Protein AF-A0A7J6BSQ2-F1 (afdb_monomer_lite)

Secondary structure (DSSP, 8-state):
-----------SS------------EEPPPP-TTEEESS--S-EETTPBPPEEEPTTEEEPSS--BEETTEESS---EEEPEEE----SSSEEEEESTT--EEETT---EEEEPP---

pLDDT: mean 84.16, std 17.64, range [33.31, 98.0]

Organism: NCBI:txid369639

Radius of gyration: 27.65 Å; chains: 1; bounding box: 69×27×82 Å

InterPro domains:
  IPR000436 Sushi/SCR/CCP domain [PF00084] (27-78)
  IPR000436 Sushi/SCR/CCP domain [SM00032] (27-78)
  IPR035976 Sushi/SCR/CCP superfamily [SSF57535] (25-83)
  IPR051503 Complement System Regulators and Virion Entry Mediators [PTHR45785] (10-115)

Foldseek 3Di:
DDDDPPPPDDDPDDDPPPPPPPPFQWAAADDEVQKHFDPGDRIDGFQGWTHIDGHPQWDWDPDTWGRDNVYTPDDTYTHGDKDFQPDQPPQWDDKPPPPDGIDTPPDDMDTDGDDDDD

Sequence (118 aa):
MRVPVQIISFSFFLFSVTFVQSQDITCTAPVISNGYVVEPLPEYQKDAILKYRCNERFKPREGIPRCAKFGWTLNPECDEVTCELKSTTFGVKNIKPEGKSIFRAGESVEITCSEKTG

Structure (mmCIF, N/CA/C/O backbone):
data_AF-A0A7J6BSQ2-F1
#
_entry.id   AF-A0A7J6BSQ2-F1
#
loop_
_atom_site.group_PDB
_atom_site.id
_atom_site.type_symbol
_atom_site.label_atom_id
_atom_site.label_alt_id
_atom_site.label_comp_id
_atom_site.label_asym_id
_atom_site.label_entity_id
_atom_site.label_seq_id
_atom_site.pdbx_PDB_ins_code
_atom_site.Cartn_x
_atom_site.Cartn_y
_atom_site.Cartn_z
_atom_site.occupancy
_atom_site.B_iso_or_equiv
_atom_site.auth_seq_id
_atom_site.auth_comp_id
_atom_site.auth_asym_id
_atom_site.auth_atom_id
_atom_site.pdbx_PDB_model_num
ATOM 1 N N . MET A 1 1 ? 10.469 -1.981 -31.681 1.00 33.31 1 MET A N 1
ATOM 2 C CA . MET A 1 1 ? 11.020 -2.086 -33.050 1.00 33.31 1 MET A CA 1
ATOM 3 C C . MET A 1 1 ? 10.548 -0.886 -33.856 1.00 33.31 1 MET A C 1
ATOM 5 O O . MET A 1 1 ? 9.413 -0.874 -34.314 1.00 33.31 1 MET A O 1
ATOM 9 N N . ARG A 1 2 ? 11.365 0.165 -33.951 1.00 39.22 2 ARG A N 1
ATOM 10 C CA . ARG A 1 2 ? 11.128 1.286 -34.868 1.00 39.22 2 ARG A CA 1
ATOM 11 C C . ARG A 1 2 ? 12.290 1.307 -35.849 1.00 39.22 2 ARG A C 1
ATOM 13 O O . ARG A 1 2 ? 13.443 1.340 -35.439 1.00 39.22 2 ARG A O 1
ATOM 20 N N . VAL A 1 3 ? 11.952 1.172 -37.124 1.00 35.34 3 VAL A N 1
ATOM 21 C CA . VAL A 1 3 ? 12.882 1.152 -38.255 1.00 35.34 3 VAL A CA 1
ATOM 22 C C . VAL A 1 3 ? 13.430 2.573 -38.438 1.00 35.34 3 VAL A C 1
ATOM 24 O O . VAL A 1 3 ? 12.635 3.514 -38.356 1.00 35.34 3 VAL A O 1
ATOM 27 N N . PRO A 1 4 ? 14.737 2.784 -38.669 1.00 43.12 4 PRO A N 1
ATOM 28 C CA . PRO A 1 4 ? 15.226 4.114 -38.995 1.00 43.12 4 PRO A CA 1
ATOM 29 C C . PRO A 1 4 ? 14.688 4.497 -40.377 1.00 43.12 4 PRO A C 1
ATOM 31 O O . PRO A 1 4 ? 14.904 3.785 -41.357 1.00 43.12 4 PRO A O 1
ATOM 34 N N . VAL A 1 5 ? 13.976 5.621 -40.461 1.00 44.75 5 VAL A N 1
ATOM 35 C CA . VAL A 1 5 ? 13.638 6.251 -41.741 1.00 44.75 5 VAL A CA 1
ATOM 36 C C . VAL A 1 5 ? 14.943 6.806 -42.308 1.00 44.75 5 VAL A C 1
ATOM 38 O O . VAL A 1 5 ? 15.372 7.902 -41.956 1.00 44.75 5 VAL A O 1
ATOM 41 N N . GLN A 1 6 ? 15.625 6.016 -43.136 1.00 42.03 6 GLN A N 1
ATOM 42 C CA . GLN A 1 6 ? 16.758 6.499 -43.917 1.00 42.03 6 GLN A CA 1
ATOM 43 C C . GLN A 1 6 ? 16.220 7.393 -45.038 1.00 42.03 6 GLN A C 1
ATOM 45 O O . GLN A 1 6 ? 15.726 6.907 -46.052 1.00 42.03 6 GLN A O 1
ATOM 50 N N . ILE A 1 7 ? 16.311 8.712 -44.863 1.00 48.59 7 ILE A N 1
ATOM 51 C CA . ILE A 1 7 ? 16.165 9.657 -45.974 1.00 48.59 7 ILE A CA 1
ATOM 52 C C . ILE A 1 7 ? 17.480 9.613 -46.755 1.00 48.59 7 ILE A C 1
ATOM 54 O O . ILE A 1 7 ? 18.430 10.333 -46.457 1.00 48.59 7 ILE A O 1
ATOM 58 N N . ILE A 1 8 ? 17.557 8.706 -47.727 1.00 49.59 8 ILE A N 1
ATOM 59 C CA . ILE A 1 8 ? 18.672 8.620 -48.673 1.00 49.59 8 ILE A CA 1
ATOM 60 C C . ILE A 1 8 ? 18.477 9.727 -49.719 1.00 49.59 8 ILE A C 1
ATOM 62 O O . ILE A 1 8 ? 17.859 9.514 -50.758 1.00 49.59 8 ILE A O 1
ATOM 66 N N . SER A 1 9 ? 18.952 10.941 -49.433 1.00 49.94 9 SER A N 1
ATOM 67 C CA . SER A 1 9 ? 19.050 11.993 -50.450 1.00 49.94 9 SER A CA 1
ATOM 68 C C . SER A 1 9 ? 20.413 11.891 -51.130 1.00 49.94 9 SER A C 1
ATOM 70 O O . SER A 1 9 ? 21.436 12.271 -50.565 1.00 49.94 9 SER A O 1
ATOM 72 N N . PHE A 1 10 ? 20.424 11.344 -52.344 1.00 52.84 10 PHE A N 1
ATOM 73 C CA . PHE A 1 10 ? 21.585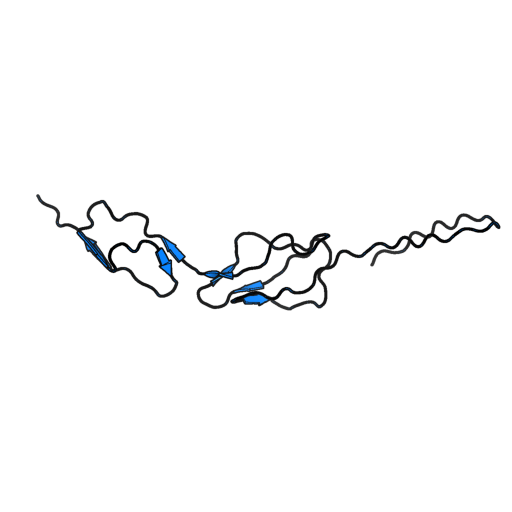 11.283 -53.232 1.00 52.84 10 PHE A CA 1
ATOM 74 C C . PHE A 1 10 ? 22.153 12.690 -53.487 1.00 52.84 10 PHE A C 1
ATOM 76 O O . PHE A 1 10 ? 21.542 13.474 -54.208 1.00 52.84 10 PHE A O 1
ATOM 83 N N . SER A 1 11 ? 23.326 13.013 -52.933 1.00 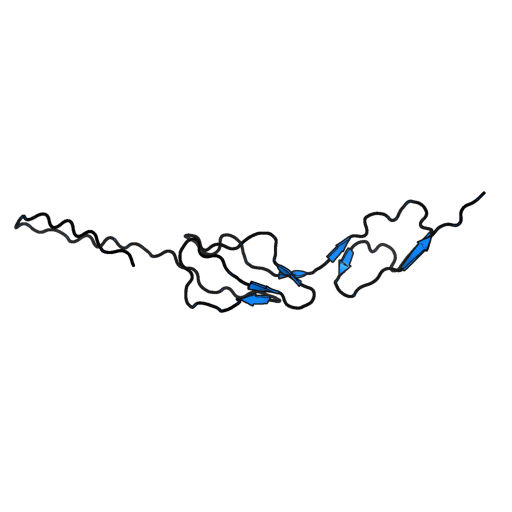48.88 11 SER A N 1
ATOM 84 C CA . SER A 1 11 ? 24.242 14.055 -53.433 1.00 48.88 11 SER A CA 1
ATOM 85 C C . SER A 1 11 ? 25.640 13.870 -52.826 1.00 48.88 11 SER A C 1
ATOM 87 O O . SER A 1 11 ? 25.806 13.634 -51.637 1.00 48.88 11 SER A O 1
ATOM 89 N N . PHE A 1 12 ? 26.674 13.934 -53.653 1.00 56.91 12 PHE A N 1
ATOM 90 C CA . PHE A 1 12 ? 28.068 13.682 -53.281 1.00 56.91 12 PHE A CA 1
ATOM 91 C C . PHE A 1 12 ? 28.691 14.887 -52.539 1.00 56.91 12 PHE A C 1
ATOM 93 O O . PHE A 1 12 ? 29.621 15.490 -53.045 1.00 56.91 12 PHE A O 1
ATOM 100 N N . PHE A 1 13 ? 28.196 15.290 -51.362 1.00 53.25 13 PHE A N 1
ATOM 101 C CA . PHE A 1 13 ? 28.849 16.320 -50.530 1.00 53.25 13 PHE A CA 1
ATOM 102 C C . PHE A 1 13 ? 28.551 16.094 -49.037 1.00 53.25 13 PHE A C 1
ATOM 104 O O . PHE A 1 13 ? 27.394 16.104 -48.643 1.00 53.25 13 PHE A O 1
ATOM 111 N N . LEU A 1 14 ? 29.606 15.862 -48.238 1.00 57.78 14 LEU A N 1
ATOM 112 C CA . LEU A 1 14 ? 29.687 15.827 -46.759 1.00 57.78 14 LEU A CA 1
ATOM 113 C C . LEU A 1 14 ? 28.347 15.885 -45.991 1.00 57.78 14 LEU A C 1
ATOM 115 O O . LEU A 1 14 ? 28.040 16.875 -45.328 1.00 57.78 14 LEU A O 1
ATOM 119 N N . PHE A 1 15 ? 27.556 14.813 -46.023 1.00 52.16 15 PHE A N 1
ATOM 120 C CA . PHE A 1 15 ? 26.385 14.719 -45.159 1.00 52.16 15 PHE A CA 1
ATOM 121 C C . PHE A 1 15 ? 26.835 14.286 -43.767 1.00 52.16 15 PHE A C 1
ATOM 123 O O . PHE A 1 15 ? 27.087 13.108 -43.519 1.00 52.16 15 PHE A O 1
ATOM 130 N N . SER A 1 16 ? 26.946 15.249 -42.851 1.00 59.91 16 SER A N 1
ATOM 131 C CA . SER A 1 16 ? 27.008 14.972 -41.418 1.00 59.91 16 SER A CA 1
ATOM 132 C C . SER A 1 16 ? 25.806 14.105 -41.050 1.00 59.91 16 SER A C 1
ATOM 134 O O . SER A 1 16 ? 24.677 14.594 -40.985 1.00 59.91 16 SER A O 1
ATOM 136 N N . VAL A 1 17 ? 26.037 12.806 -40.842 1.00 61.16 17 VAL A N 1
ATOM 137 C CA . VAL A 1 17 ? 25.021 11.886 -40.328 1.00 61.16 17 VAL A CA 1
ATOM 138 C C . VAL A 1 17 ? 24.758 12.305 -38.888 1.00 61.16 17 VAL A C 1
ATOM 140 O O . VAL A 1 17 ? 25.463 11.910 -37.962 1.00 61.16 17 VAL A O 1
ATOM 143 N N . THR A 1 18 ? 23.776 13.180 -38.695 1.00 59.16 18 THR A N 1
ATOM 144 C CA . THR A 1 18 ? 23.284 13.516 -37.365 1.00 59.16 18 THR A CA 1
ATOM 145 C C . THR A 1 18 ? 22.537 12.291 -36.852 1.00 59.16 18 THR A C 1
ATOM 147 O O . THR A 1 18 ? 21.446 11.954 -37.307 1.00 59.16 18 THR A O 1
ATOM 150 N N . PHE A 1 19 ? 23.175 11.546 -35.951 1.00 57.94 19 PHE A N 1
ATOM 151 C CA . PHE A 1 19 ? 22.536 10.421 -35.286 1.00 57.94 19 PHE A CA 1
ATOM 152 C C . PHE A 1 19 ? 21.424 10.991 -34.401 1.00 57.94 19 PHE A C 1
ATOM 154 O O 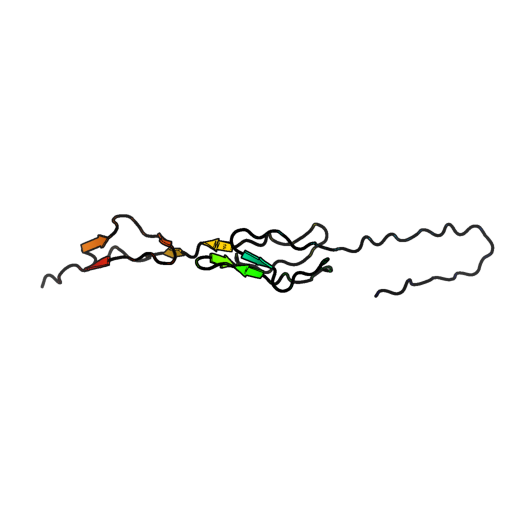. PHE A 1 19 ? 21.698 11.630 -33.385 1.00 57.94 19 PHE A O 1
ATOM 161 N N . VAL A 1 20 ? 20.163 10.816 -34.807 1.00 56.16 20 VAL A N 1
ATOM 162 C CA . VAL A 1 20 ? 19.011 11.125 -33.953 1.00 56.16 20 VAL A CA 1
ATOM 163 C C . VAL A 1 20 ? 19.072 10.161 -32.770 1.00 56.16 20 VAL A C 1
ATOM 165 O O . VAL A 1 20 ? 18.623 9.021 -32.856 1.00 56.16 20 VAL A O 1
ATOM 168 N N . GLN A 1 21 ? 19.675 10.601 -31.666 1.00 56.16 21 GLN A N 1
ATOM 169 C CA . GLN A 1 21 ? 19.700 9.857 -30.413 1.00 56.16 21 GLN A CA 1
ATOM 170 C C . GLN A 1 21 ? 18.305 9.976 -29.779 1.00 56.16 21 GLN A C 1
ATOM 172 O O . GLN A 1 21 ? 18.030 10.857 -28.968 1.00 56.16 21 GLN A O 1
ATOM 177 N N . SER A 1 22 ? 17.374 9.124 -30.212 1.00 65.50 22 SER A N 1
ATOM 178 C CA . SER A 1 22 ? 16.131 8.913 -29.472 1.00 65.50 22 SER A CA 1
ATOM 179 C C . SER A 1 22 ? 16.512 8.227 -28.168 1.00 65.50 22 SER A C 1
ATOM 181 O O . SER A 1 22 ? 16.850 7.047 -28.173 1.00 65.50 22 SER A O 1
ATOM 183 N N . GLN A 1 23 ? 16.507 8.965 -27.060 1.00 67.81 23 GLN A N 1
ATOM 184 C CA . GLN A 1 23 ? 16.581 8.340 -25.749 1.00 67.81 23 GLN A CA 1
ATOM 185 C C . GLN A 1 23 ? 15.283 7.557 -25.555 1.00 67.81 23 GLN A C 1
ATOM 187 O O . GLN A 1 23 ? 14.211 8.151 -25.398 1.00 67.81 23 GLN A O 1
ATOM 192 N N . ASP A 1 24 ? 15.372 6.232 -25.639 1.00 80.88 24 ASP A N 1
ATOM 193 C CA . ASP A 1 24 ? 14.235 5.373 -25.346 1.00 80.88 24 ASP A CA 1
ATOM 194 C C . ASP A 1 24 ? 13.808 5.626 -23.897 1.00 80.88 24 ASP A C 1
ATOM 196 O O . ASP A 1 24 ? 14.613 5.606 -22.966 1.00 80.88 24 ASP A O 1
ATOM 200 N N . ILE A 1 25 ? 12.530 5.964 -23.722 1.00 85.81 25 ILE A N 1
ATOM 201 C CA . ILE A 1 25 ? 11.956 6.196 -22.400 1.00 85.81 25 I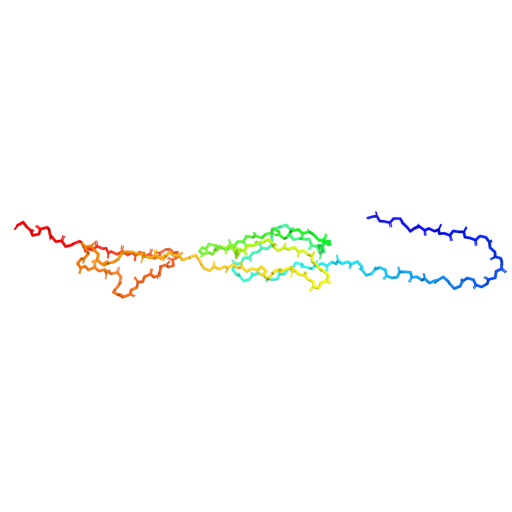LE A CA 1
ATOM 202 C C . ILE A 1 25 ? 11.692 4.825 -21.795 1.00 85.81 25 ILE A C 1
ATOM 204 O O . ILE A 1 25 ? 10.740 4.143 -22.192 1.00 85.81 25 ILE A O 1
ATOM 208 N N . THR A 1 26 ? 12.538 4.449 -20.843 1.00 93.88 26 THR A N 1
ATOM 209 C CA . THR A 1 26 ? 12.404 3.213 -20.080 1.00 93.88 26 THR A CA 1
ATOM 210 C C . THR A 1 26 ? 12.395 3.490 -18.583 1.00 93.88 26 THR A C 1
ATOM 212 O O . THR A 1 26 ? 12.963 4.466 -18.092 1.00 93.88 26 THR A O 1
ATOM 215 N N . CYS A 1 27 ? 11.709 2.620 -17.852 1.00 95.44 27 CYS A N 1
ATOM 216 C CA . CYS A 1 27 ? 11.704 2.586 -16.397 1.00 95.44 27 CYS A CA 1
ATOM 217 C C . CYS A 1 27 ? 12.238 1.235 -15.931 1.00 95.44 27 CYS A C 1
ATOM 219 O O . CYS A 1 27 ? 12.109 0.236 -16.636 1.00 95.44 27 CYS A O 1
ATOM 221 N N . THR A 1 28 ? 12.793 1.186 -14.728 1.00 95.44 28 THR A N 1
ATOM 222 C CA . THR A 1 28 ? 13.208 -0.059 -14.076 1.00 95.44 28 THR A CA 1
ATOM 223 C C . THR A 1 28 ? 12.183 -0.479 -13.026 1.00 95.44 28 THR A C 1
ATOM 225 O O . THR A 1 28 ? 11.353 0.324 -12.583 1.00 95.44 28 THR A O 1
ATOM 228 N N . ALA A 1 29 ? 12.217 -1.756 -12.638 1.00 95.62 29 ALA A N 1
ATOM 229 C CA . ALA A 1 29 ? 11.390 -2.255 -11.546 1.00 95.62 29 ALA A CA 1
ATOM 230 C C . ALA A 1 29 ? 11.744 -1.505 -10.243 1.00 95.62 29 ALA A C 1
ATOM 232 O O . ALA A 1 29 ? 12.907 -1.526 -9.834 1.00 95.62 29 ALA A O 1
ATOM 233 N N . PRO A 1 30 ? 10.778 -0.838 -9.590 1.00 95.00 30 PRO A N 1
ATOM 234 C CA . PRO A 1 30 ? 11.036 -0.145 -8.338 1.00 95.00 30 PRO A CA 1
ATOM 235 C C . PRO A 1 30 ? 11.042 -1.123 -7.160 1.00 95.00 30 PRO A C 1
ATOM 237 O O . PRO A 1 30 ? 10.455 -2.206 -7.217 1.00 95.00 30 PRO A O 1
ATOM 240 N N . VAL A 1 31 ? 11.668 -0.711 -6.060 1.00 93.94 31 VAL A N 1
ATOM 241 C CA . VAL A 1 31 ? 11.543 -1.393 -4.767 1.00 93.94 31 VAL A CA 1
ATOM 242 C C . VAL A 1 31 ? 10.253 -0.922 -4.102 1.00 93.94 31 VAL A C 1
ATOM 244 O O . VAL A 1 31 ? 10.048 0.278 -3.945 1.00 93.94 31 VAL A O 1
ATOM 247 N N . ILE A 1 32 ? 9.392 -1.860 -3.703 1.00 96.56 32 ILE A N 1
ATOM 248 C CA . ILE A 1 32 ? 8.083 -1.562 -3.109 1.00 96.56 32 ILE A CA 1
ATOM 249 C C . ILE A 1 32 ? 8.093 -2.031 -1.656 1.00 96.56 32 ILE A C 1
ATOM 251 O O . ILE A 1 32 ? 8.187 -3.225 -1.380 1.00 96.56 32 ILE A O 1
ATOM 255 N N . SER A 1 33 ? 7.994 -1.096 -0.711 1.00 95.50 33 SER A N 1
ATOM 256 C CA . SER A 1 33 ? 7.870 -1.448 0.707 1.00 95.50 33 SER A CA 1
ATOM 257 C C . SER A 1 33 ? 6.543 -2.167 0.956 1.00 95.50 33 SER A C 1
ATOM 259 O O . SER A 1 33 ? 5.505 -1.720 0.474 1.00 95.50 33 SER A O 1
ATOM 261 N N . ASN A 1 34 ? 6.574 -3.279 1.696 1.00 97.19 34 ASN A N 1
ATOM 262 C CA . ASN A 1 34 ? 5.416 -4.148 1.946 1.00 97.19 34 ASN A CA 1
ATOM 263 C C . ASN A 1 34 ? 4.717 -4.657 0.674 1.00 97.19 34 ASN A C 1
ATOM 265 O O . ASN A 1 34 ? 3.511 -4.904 0.678 1.00 97.19 34 ASN A O 1
ATOM 269 N N . GLY A 1 35 ? 5.469 -4.837 -0.410 1.00 97.38 35 GLY A N 1
ATOM 270 C CA . GLY A 1 35 ? 4.946 -5.380 -1.652 1.00 97.38 35 GLY A CA 1
ATOM 271 C C . GLY A 1 35 ? 6.039 -5.895 -2.573 1.00 97.38 35 GLY A C 1
ATOM 272 O O . GLY A 1 35 ? 7.216 -5.948 -2.223 1.00 97.38 35 GLY A O 1
ATOM 273 N N . TYR A 1 36 ? 5.629 -6.305 -3.764 1.00 97.44 36 TYR A N 1
ATOM 274 C CA . TYR A 1 36 ? 6.524 -6.808 -4.794 1.00 97.44 36 TYR A CA 1
ATOM 275 C C . TYR A 1 36 ? 5.937 -6.577 -6.183 1.00 97.44 36 TYR A C 1
ATOM 277 O O . TYR A 1 36 ? 4.719 -6.543 -6.387 1.00 97.44 36 TYR A O 1
ATOM 285 N N . VAL A 1 37 ? 6.828 -6.431 -7.159 1.00 97.31 37 VAL A N 1
ATOM 286 C CA . VAL A 1 37 ? 6.461 -6.381 -8.573 1.00 97.31 37 VAL A CA 1
ATOM 287 C C . VAL A 1 37 ? 6.091 -7.788 -9.039 1.00 97.31 37 VAL A C 1
ATOM 289 O O . VAL A 1 37 ? 6.814 -8.748 -8.777 1.00 97.31 37 VAL A O 1
ATOM 292 N N . VAL A 1 38 ? 4.958 -7.915 -9.726 1.00 96.62 38 VAL A N 1
ATOM 293 C CA . VAL A 1 38 ? 4.518 -9.181 -10.321 1.00 96.62 38 VAL A CA 1
ATOM 294 C C . VAL A 1 38 ? 5.231 -9.348 -11.656 1.00 96.62 38 VAL A C 1
ATOM 296 O O . VAL A 1 38 ? 5.102 -8.475 -12.507 1.00 96.62 38 VAL A O 1
ATOM 299 N N . GLU A 1 39 ? 5.945 -10.464 -11.830 1.00 94.69 39 GLU A N 1
ATOM 300 C CA . GLU A 1 39 ? 6.684 -10.789 -13.064 1.00 94.69 39 GLU A CA 1
ATOM 301 C C . GLU A 1 39 ? 7.612 -9.636 -13.507 1.00 94.69 39 GLU A C 1
ATOM 303 O O . GLU A 1 39 ? 7.386 -9.011 -14.546 1.00 94.69 39 GLU A O 1
ATOM 308 N N . PRO A 1 40 ? 8.641 -9.298 -12.704 1.00 94.94 40 PRO A N 1
ATOM 309 C CA . PRO A 1 40 ? 9.468 -8.127 -12.957 1.00 94.94 40 PRO A CA 1
ATOM 310 C C . PRO A 1 40 ? 10.210 -8.228 -14.294 1.00 94.94 40 PRO A C 1
ATOM 312 O O . PRO A 1 40 ? 10.913 -9.202 -14.564 1.00 94.94 40 PRO A O 1
ATOM 315 N N . LEU A 1 41 ? 10.092 -7.177 -15.104 1.00 94.31 41 LEU A N 1
ATOM 316 C CA . LEU A 1 41 ? 10.879 -6.992 -16.319 1.00 94.31 41 LEU A CA 1
ATOM 317 C C . LEU A 1 41 ? 12.169 -6.210 -16.017 1.00 94.31 41 LEU A C 1
ATOM 319 O O . LEU A 1 41 ? 12.151 -5.341 -15.139 1.00 94.31 41 LEU A O 1
ATOM 323 N N . PRO A 1 42 ? 13.261 -6.453 -16.769 1.00 92.25 42 PRO A N 1
ATOM 324 C CA . PRO A 1 42 ? 14.467 -5.629 -16.689 1.00 92.25 42 PRO A CA 1
ATOM 325 C C . PRO A 1 42 ? 14.178 -4.151 -16.981 1.00 92.25 42 PRO A C 1
ATOM 327 O O . PRO A 1 42 ? 14.674 -3.269 -16.285 1.00 92.25 42 PRO A O 1
ATOM 330 N N . GLU A 1 43 ? 13.325 -3.8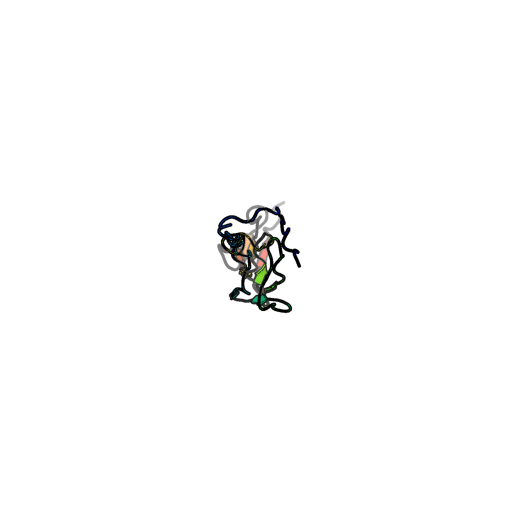94 -17.978 1.00 95.06 43 GLU A N 1
ATOM 331 C CA . GLU A 1 43 ? 12.939 -2.556 -18.418 1.00 95.06 43 GLU A CA 1
ATOM 332 C C . GLU A 1 43 ? 11.464 -2.503 -18.831 1.00 95.06 43 GLU A C 1
ATOM 334 O O . GLU A 1 43 ? 10.926 -3.425 -19.452 1.00 95.06 43 GLU A O 1
ATOM 339 N N . TYR A 1 44 ? 10.821 -1.380 -18.526 1.00 95.69 44 TYR A N 1
ATOM 340 C CA . TYR A 1 44 ? 9.440 -1.068 -18.871 1.00 95.69 44 TYR A CA 1
ATOM 341 C C . TYR A 1 44 ? 9.432 0.075 -19.876 1.00 95.69 44 TYR A C 1
ATOM 343 O O . TYR A 1 44 ? 9.974 1.140 -19.604 1.00 95.69 44 TYR A O 1
ATOM 351 N N . GLN A 1 45 ? 8.812 -0.138 -21.032 1.00 95.31 45 GLN A N 1
ATOM 352 C CA . GLN A 1 45 ? 8.710 0.874 -22.085 1.00 95.31 45 GLN A CA 1
ATOM 353 C C . GLN A 1 45 ? 7.752 2.004 -21.687 1.00 95.31 45 GLN A C 1
ATOM 355 O O . GLN A 1 45 ? 6.887 1.817 -20.829 1.00 95.31 45 GLN A O 1
ATOM 360 N N . LYS A 1 46 ? 7.857 3.161 -22.348 1.00 95.00 46 LYS A N 1
ATOM 361 C CA . LYS A 1 46 ? 6.903 4.270 -22.190 1.00 95.00 46 LYS A CA 1
ATOM 362 C C . LYS A 1 46 ? 5.447 3.776 -22.193 1.00 95.00 46 LYS A C 1
ATOM 364 O O . LYS A 1 46 ? 5.065 2.947 -23.015 1.00 95.00 46 LYS A O 1
ATOM 369 N N . ASP A 1 47 ? 4.652 4.311 -21.271 1.00 95.12 47 ASP A N 1
ATOM 370 C CA . ASP A 1 47 ? 3.230 4.025 -21.054 1.00 95.12 47 ASP A CA 1
ATOM 371 C C . ASP A 1 47 ? 2.919 2.615 -20.509 1.00 95.12 47 ASP A C 1
ATOM 373 O O . ASP A 1 47 ? 1.754 2.320 -20.207 1.00 95.12 47 ASP A O 1
ATOM 377 N N . ALA A 1 48 ? 3.941 1.771 -20.294 1.00 96.44 48 ALA A N 1
ATOM 378 C CA . ALA A 1 48 ? 3.794 0.481 -19.625 1.00 96.44 48 ALA A CA 1
ATOM 379 C C . ALA A 1 48 ? 3.239 0.657 -18.209 1.00 96.44 48 ALA A C 1
ATOM 381 O O . ALA A 1 48 ? 3.616 1.581 -17.489 1.00 96.44 48 ALA A O 1
ATOM 382 N N . ILE A 1 49 ? 2.354 -0.257 -17.814 1.00 96.06 49 ILE A N 1
ATOM 383 C CA . ILE A 1 49 ? 1.728 -0.281 -16.492 1.00 96.06 49 ILE A CA 1
ATOM 384 C C . ILE A 1 49 ? 2.506 -1.238 -15.596 1.00 96.06 49 ILE A C 1
ATOM 386 O O . ILE A 1 49 ? 2.685 -2.405 -15.954 1.00 96.06 49 ILE A O 1
ATOM 390 N N . LEU A 1 50 ? 2.908 -0.771 -14.415 1.00 96.81 50 LEU A N 1
ATOM 391 C CA . LEU A 1 50 ? 3.504 -1.644 -13.412 1.00 96.81 50 LEU A CA 1
ATOM 392 C C . LEU A 1 50 ? 2.422 -2.497 -12.745 1.00 96.81 50 LEU A C 1
ATOM 394 O O . LEU A 1 50 ? 1.497 -1.971 -12.124 1.00 96.81 50 LEU A O 1
ATOM 398 N N . LYS A 1 51 ? 2.563 -3.820 -12.825 1.00 95.81 51 LYS A N 1
ATOM 399 C CA . LYS A 1 51 ? 1.758 -4.756 -12.037 1.00 95.81 51 LYS A CA 1
ATOM 400 C C . LYS A 1 51 ? 2.504 -5.071 -10.749 1.00 95.81 51 LYS A C 1
ATOM 402 O O . LYS A 1 51 ? 3.609 -5.602 -10.785 1.00 95.81 51 LYS A O 1
ATOM 407 N N . TYR A 1 52 ? 1.900 -4.761 -9.613 1.00 97.19 52 TYR A N 1
ATOM 408 C CA . TYR A 1 52 ? 2.475 -5.051 -8.306 1.00 97.19 52 TYR A CA 1
ATOM 409 C C . TYR A 1 52 ? 1.400 -5.547 -7.344 1.00 97.19 52 TYR A C 1
ATOM 411 O O . TYR A 1 52 ? 0.202 -5.352 -7.570 1.00 97.19 52 TYR A O 1
ATOM 419 N N . ARG A 1 53 ? 1.837 -6.244 -6.299 1.00 97.06 53 ARG A N 1
ATOM 420 C CA . ARG A 1 53 ? 0.986 -6.746 -5.221 1.00 97.06 53 ARG A CA 1
ATOM 421 C C . ARG A 1 53 ? 1.560 -6.321 -3.883 1.00 97.06 53 ARG A C 1
ATOM 423 O O . ARG A 1 53 ? 2.766 -6.132 -3.750 1.00 97.06 53 ARG A O 1
ATOM 430 N N . CYS A 1 54 ? 0.675 -6.191 -2.908 1.00 98.00 54 CYS A N 1
ATOM 431 C CA . CYS A 1 54 ? 1.035 -5.863 -1.541 1.00 98.00 54 CYS A CA 1
ATOM 432 C C . CYS A 1 54 ? 0.987 -7.112 -0.665 1.00 98.00 54 CYS A C 1
ATOM 434 O O . CYS A 1 54 ? 0.235 -8.051 -0.939 1.00 98.00 54 CYS A O 1
ATOM 436 N N . ASN A 1 55 ? 1.814 -7.110 0.372 1.00 97.25 55 ASN A N 1
ATOM 437 C CA . ASN A 1 55 ? 1.805 -8.113 1.423 1.00 97.25 55 ASN A CA 1
ATOM 438 C C . ASN A 1 55 ? 0.491 -8.036 2.213 1.00 97.25 55 ASN A C 1
ATOM 440 O O . ASN A 1 55 ? -0.262 -7.062 2.120 1.00 97.25 55 ASN A O 1
ATOM 444 N N . GLU A 1 56 ? 0.219 -9.060 3.021 1.00 95.50 56 GLU A N 1
ATOM 445 C CA . GLU A 1 56 ? -0.948 -9.066 3.902 1.00 95.50 56 GLU A CA 1
ATOM 446 C C . GLU A 1 56 ? -1.010 -7.799 4.764 1.00 95.50 56 GLU A C 1
ATOM 448 O O . GLU A 1 56 ? 0.018 -7.323 5.243 1.00 95.50 56 GLU A O 1
ATOM 453 N N . ARG A 1 57 ? -2.229 -7.291 5.000 1.00 95.94 57 ARG A N 1
ATOM 454 C CA . ARG A 1 57 ? -2.530 -6.041 5.734 1.00 95.94 57 ARG A CA 1
ATOM 455 C C . ARG A 1 57 ? -2.218 -4.742 4.990 1.00 95.94 57 ARG A C 1
ATOM 457 O O . ARG A 1 57 ? -2.503 -3.677 5.531 1.00 95.94 57 ARG A O 1
ATOM 464 N N . PHE A 1 58 ? -1.731 -4.810 3.754 1.00 97.44 58 PHE A N 1
ATOM 465 C CA . PHE A 1 58 ? -1.495 -3.640 2.913 1.00 97.44 58 PHE A CA 1
ATOM 466 C C . PHE A 1 58 ? -2.313 -3.697 1.620 1.00 97.44 58 PHE A C 1
ATOM 468 O O . PHE A 1 58 ? -2.696 -4.768 1.145 1.00 97.44 58 PHE A O 1
ATOM 475 N N . LYS A 1 59 ? -2.582 -2.528 1.039 1.00 95.50 59 LYS A N 1
ATOM 476 C CA . LYS A 1 59 ? -3.284 -2.361 -0.235 1.00 95.50 59 LYS A CA 1
ATOM 477 C C . LYS A 1 59 ? -2.482 -1.459 -1.176 1.00 95.50 59 LYS A C 1
ATOM 479 O O . LYS A 1 59 ? -1.769 -0.579 -0.698 1.00 95.50 59 LYS A O 1
ATOM 484 N N . PRO A 1 60 ? -2.607 -1.639 -2.500 1.00 95.56 60 PRO A N 1
ATOM 485 C CA . PRO A 1 60 ? -2.017 -0.715 -3.461 1.00 95.56 60 PRO A CA 1
ATOM 486 C C . PRO A 1 60 ? -2.506 0.714 -3.211 1.00 95.56 60 PRO A C 1
ATOM 488 O O . PRO A 1 60 ? -3.710 0.922 -3.020 1.00 95.56 60 PRO A O 1
ATOM 491 N N . ARG A 1 61 ? -1.588 1.687 -3.235 1.00 92.75 61 ARG A N 1
ATOM 492 C CA . ARG A 1 61 ? -1.944 3.110 -3.280 1.00 92.75 61 ARG A CA 1
ATOM 493 C C . ARG A 1 61 ? -2.851 3.364 -4.487 1.00 92.75 61 ARG A C 1
ATOM 495 O O . ARG A 1 61 ? -2.658 2.774 -5.553 1.00 92.75 61 ARG A O 1
ATOM 502 N N . GLU A 1 62 ? -3.831 4.250 -4.324 1.00 92.06 62 GLU A N 1
ATOM 503 C CA . GLU A 1 62 ? -4.729 4.622 -5.417 1.00 92.06 62 GLU A CA 1
ATOM 504 C C . GLU A 1 62 ? -3.954 5.172 -6.622 1.00 92.06 62 GLU A C 1
ATOM 506 O O . GLU A 1 62 ? -3.052 6.001 -6.492 1.00 92.06 62 GLU A O 1
ATOM 511 N N . GLY A 1 63 ? -4.331 4.705 -7.811 1.00 93.38 63 GLY A N 1
ATOM 512 C CA . GLY A 1 63 ? -3.685 5.064 -9.068 1.00 93.38 63 GLY A CA 1
ATOM 513 C C . GLY A 1 63 ? -2.982 3.889 -9.744 1.00 93.38 63 GLY A C 1
ATOM 514 O O . GLY A 1 63 ? -2.852 2.793 -9.206 1.00 93.38 63 GLY A O 1
ATOM 515 N N . ILE A 1 64 ? -2.556 4.119 -10.985 1.00 94.31 64 ILE A N 1
ATOM 516 C CA . ILE A 1 64 ? -1.899 3.115 -11.829 1.00 94.31 64 ILE A CA 1
ATOM 517 C C . ILE A 1 64 ? -0.527 3.659 -12.243 1.00 94.31 64 ILE A C 1
ATOM 519 O O . ILE A 1 64 ? -0.486 4.601 -13.042 1.00 94.31 64 ILE A O 1
ATOM 523 N N . PRO A 1 65 ? 0.592 3.117 -11.722 1.00 95.62 65 PRO A N 1
ATOM 524 C CA . PRO A 1 65 ? 1.919 3.573 -12.110 1.00 95.62 65 PRO A CA 1
ATOM 525 C C . PRO A 1 65 ? 2.175 3.274 -13.582 1.00 95.62 65 PRO A C 1
ATOM 527 O O . PRO A 1 65 ? 2.092 2.122 -14.021 1.00 95.62 65 PRO A O 1
ATOM 530 N N . ARG A 1 66 ? 2.492 4.320 -14.344 1.00 96.75 66 ARG A N 1
ATOM 531 C CA . ARG A 1 66 ? 2.846 4.233 -15.761 1.00 96.75 66 ARG A CA 1
ATOM 532 C C . ARG A 1 66 ? 4.268 4.704 -15.974 1.00 96.75 66 ARG A C 1
ATOM 534 O O . ARG A 1 66 ? 4.693 5.660 -15.333 1.00 96.75 66 ARG A O 1
ATOM 541 N N . CYS A 1 67 ? 5.000 4.060 -16.870 1.00 96.56 67 CYS A N 1
ATOM 542 C CA . CYS A 1 67 ? 6.332 4.531 -17.207 1.00 96.56 67 CYS A CA 1
ATOM 543 C C . CYS A 1 67 ? 6.248 5.810 -18.049 1.00 96.56 67 CYS A C 1
ATOM 545 O O . CYS A 1 67 ? 5.631 5.829 -19.116 1.00 96.56 67 CYS A O 1
ATOM 547 N N . ALA A 1 68 ? 6.870 6.882 -17.575 1.00 95.06 68 ALA A N 1
ATOM 548 C CA . ALA A 1 68 ? 6.942 8.175 -18.236 1.00 95.06 68 ALA A CA 1
ATOM 549 C C . ALA A 1 68 ? 8.404 8.601 -18.435 1.00 95.06 68 ALA A C 1
ATOM 551 O O . ALA A 1 68 ? 9.339 7.924 -18.019 1.00 95.06 68 ALA A O 1
ATOM 552 N N . LYS A 1 69 ? 8.605 9.755 -19.086 1.00 91.62 69 LYS A N 1
ATOM 553 C CA . LYS A 1 69 ? 9.934 10.261 -19.481 1.00 91.62 69 LYS A CA 1
ATOM 554 C C . LYS A 1 69 ? 10.941 10.339 -18.325 1.00 91.62 69 LYS A C 1
ATOM 556 O O . LYS A 1 69 ? 12.132 10.195 -18.561 1.00 91.62 69 LYS A O 1
ATOM 561 N N . PHE A 1 70 ? 10.461 10.581 -17.108 1.00 90.31 70 PHE A N 1
ATOM 562 C CA . PHE A 1 70 ? 11.288 10.787 -15.918 1.00 90.31 70 PHE A CA 1
ATOM 563 C C . PHE A 1 70 ? 11.084 9.693 -14.857 1.00 90.31 70 PHE A C 1
ATOM 565 O O . PHE A 1 70 ? 11.327 9.932 -13.678 1.00 90.31 70 PHE A O 1
ATOM 572 N N . GLY A 1 71 ? 10.618 8.507 -15.264 1.00 94.00 71 GLY A N 1
ATOM 573 C CA . GLY A 1 71 ? 10.295 7.399 -14.363 1.00 94.00 71 GLY A CA 1
ATOM 574 C C . GLY A 1 71 ? 8.791 7.161 -14.233 1.00 94.00 71 GLY A C 1
ATOM 575 O O . GLY A 1 71 ? 8.008 7.531 -15.108 1.00 94.00 71 GLY A O 1
ATOM 576 N N . TRP A 1 72 ? 8.377 6.508 -13.149 1.00 96.00 72 TRP A N 1
ATOM 577 C CA . TRP A 1 72 ? 6.977 6.159 -12.906 1.00 96.00 72 TRP A CA 1
ATOM 578 C C . TRP A 1 72 ? 6.115 7.399 -12.618 1.00 96.00 72 TRP A C 1
ATOM 580 O O . TRP A 1 72 ? 6.518 8.277 -11.862 1.00 96.00 72 TRP A O 1
ATOM 590 N N . THR A 1 73 ? 4.905 7.464 -13.185 1.00 95.44 73 THR A N 1
ATOM 591 C CA . THR A 1 73 ? 3.962 8.588 -12.991 1.00 95.44 73 THR A CA 1
ATOM 592 C C . THR A 1 73 ? 3.512 8.776 -11.546 1.00 95.44 73 THR A C 1
ATOM 594 O O . THR A 1 73 ? 3.093 9.868 -11.175 1.00 95.44 73 THR A O 1
ATOM 597 N N . LEU A 1 74 ? 3.560 7.714 -10.745 1.00 93.38 74 LEU A N 1
ATOM 598 C CA . LEU A 1 74 ? 3.365 7.747 -9.301 1.00 93.38 74 LEU A CA 1
ATOM 599 C C . LEU A 1 74 ? 4.291 6.731 -8.647 1.00 93.38 74 LEU A C 1
ATOM 601 O O . LEU A 1 74 ? 4.612 5.711 -9.263 1.00 93.38 74 LEU A O 1
ATOM 605 N N . ASN A 1 75 ? 4.697 7.010 -7.409 1.00 91.69 75 ASN A N 1
ATOM 606 C CA . ASN A 1 75 ? 5.511 6.083 -6.639 1.00 91.69 75 ASN A CA 1
ATOM 607 C C . ASN A 1 75 ? 4.656 4.868 -6.238 1.00 91.69 75 ASN A C 1
ATOM 609 O O . ASN A 1 75 ? 3.662 5.051 -5.528 1.00 91.69 75 ASN A O 1
ATOM 613 N N . PRO A 1 76 ? 4.977 3.646 -6.700 1.00 93.19 76 PRO A N 1
ATOM 614 C CA . PRO A 1 76 ? 4.228 2.457 -6.319 1.00 93.19 76 PRO A CA 1
ATOM 615 C C . PRO A 1 76 ? 4.497 2.139 -4.852 1.00 93.19 76 PRO A C 1
ATOM 617 O O . PRO A 1 76 ? 5.623 1.834 -4.462 1.00 93.19 76 PRO A O 1
ATOM 620 N N . GLU A 1 77 ? 3.452 2.202 -4.041 1.00 95.19 77 GLU A N 1
ATOM 621 C CA . GLU A 1 77 ? 3.529 1.998 -2.601 1.00 95.19 77 GLU A CA 1
ATOM 622 C C . GLU A 1 77 ? 2.351 1.151 -2.131 1.00 95.19 77 GLU A C 1
ATOM 624 O O . GLU A 1 77 ? 1.276 1.139 -2.737 1.00 95.19 77 GLU A O 1
ATOM 629 N N . CYS A 1 78 ? 2.574 0.443 -1.031 1.00 97.06 78 CYS A N 1
ATOM 630 C CA . CYS A 1 78 ? 1.560 -0.340 -0.353 1.00 97.06 78 CYS A CA 1
ATOM 631 C C . CYS A 1 78 ? 1.170 0.374 0.943 1.00 97.06 78 CYS A C 1
ATOM 633 O O . CYS A 1 78 ? 1.952 0.421 1.893 1.00 97.06 78 CYS A O 1
ATOM 635 N N . ASP A 1 79 ? -0.037 0.935 0.964 1.00 95.38 79 ASP A N 1
ATOM 636 C CA . ASP A 1 79 ? -0.608 1.612 2.126 1.00 95.38 79 ASP A CA 1
ATOM 637 C C . ASP A 1 79 ? -1.188 0.581 3.101 1.00 95.38 79 ASP A C 1
ATOM 639 O O . ASP A 1 79 ? -1.759 -0.431 2.689 1.00 95.38 79 ASP A O 1
ATOM 643 N N . GLU A 1 80 ? -1.067 0.826 4.405 1.00 96.44 80 GLU A N 1
ATOM 644 C CA . GLU A 1 80 ? -1.681 -0.040 5.416 1.00 96.44 80 GLU A CA 1
ATOM 645 C C . GLU A 1 80 ? -3.211 -0.020 5.259 1.00 96.44 80 GLU A C 1
ATOM 647 O O . GLU A 1 80 ? -3.833 1.028 5.056 1.00 96.44 80 GLU A O 1
ATOM 652 N N . VAL A 1 81 ? -3.840 -1.192 5.329 1.00 96.31 81 VAL A N 1
ATOM 653 C CA . VAL A 1 81 ? -5.299 -1.297 5.292 1.00 96.31 81 VAL A CA 1
ATOM 654 C C . VAL A 1 81 ? -5.849 -0.796 6.617 1.00 96.31 81 VAL A C 1
ATOM 656 O O . VAL A 1 81 ? -5.579 -1.366 7.677 1.00 96.31 81 VAL A O 1
ATOM 659 N N . THR A 1 82 ? -6.662 0.251 6.532 1.00 95.94 82 THR A N 1
ATOM 660 C CA . THR A 1 82 ? -7.358 0.839 7.668 1.00 95.94 82 THR A CA 1
ATOM 661 C C . THR A 1 82 ? -8.859 0.932 7.417 1.00 95.94 82 THR A C 1
ATOM 663 O O . THR A 1 82 ? -9.315 1.130 6.287 1.00 95.94 82 THR A O 1
ATOM 666 N N . CYS A 1 83 ? -9.626 0.787 8.493 1.00 93.44 83 CYS A N 1
ATOM 667 C CA . CYS A 1 83 ? -11.065 0.996 8.546 1.00 93.44 83 CYS A CA 1
ATOM 668 C C . CYS A 1 83 ? -11.361 2.163 9.487 1.00 93.44 83 CYS A C 1
ATOM 670 O O . CYS A 1 83 ? -10.802 2.233 10.581 1.00 93.44 83 CYS A O 1
ATOM 672 N N . GLU A 1 84 ? -12.259 3.053 9.076 1.00 93.62 84 GLU A N 1
ATOM 673 C CA . GLU A 1 84 ? -12.700 4.184 9.888 1.00 93.62 84 GLU A CA 1
ATOM 674 C C . GLU A 1 84 ? -14.110 3.933 10.439 1.00 93.62 84 GLU A C 1
ATOM 676 O O . GLU A 1 84 ? -15.054 3.662 9.692 1.00 93.62 84 GLU A O 1
ATOM 681 N N . LEU A 1 85 ? -14.259 4.048 11.756 1.00 91.62 85 LEU A N 1
ATOM 682 C CA . LEU A 1 85 ? -15.532 3.980 12.458 1.00 91.62 85 LEU A CA 1
ATOM 68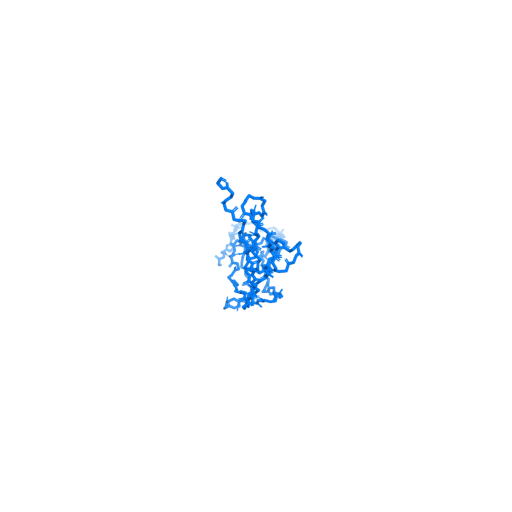3 C C . LEU A 1 85 ? -16.232 5.347 12.392 1.00 91.62 85 LEU A C 1
ATOM 685 O O . LEU A 1 85 ? -15.911 6.258 13.151 1.00 91.62 85 LEU A O 1
ATOM 689 N N . LYS A 1 86 ? -17.200 5.486 11.476 1.00 84.31 86 LYS A N 1
ATOM 690 C CA . LYS A 1 86 ? -17.837 6.777 11.138 1.00 84.31 86 LYS A CA 1
ATOM 691 C C . LYS A 1 86 ? -18.953 7.248 12.079 1.00 84.31 86 LYS A C 1
ATOM 693 O O . LYS A 1 86 ? -19.353 8.404 11.991 1.00 84.31 86 LYS A O 1
ATOM 698 N N . SER A 1 87 ? -19.505 6.391 12.940 1.00 69.62 87 SER A N 1
ATOM 699 C CA . SER A 1 87 ? -20.634 6.761 13.806 1.00 69.62 87 SER A CA 1
ATOM 700 C C . SER A 1 87 ? -20.472 6.191 15.207 1.00 69.62 87 SER A C 1
ATOM 702 O O . SER A 1 87 ? -20.500 4.979 15.403 1.00 69.62 87 SER A O 1
ATOM 704 N N . THR A 1 88 ? -20.284 7.087 16.174 1.00 65.62 88 THR A N 1
ATOM 705 C CA . THR A 1 88 ? -20.019 6.753 17.580 1.00 65.62 88 THR A CA 1
ATOM 706 C C . THR A 1 88 ? -20.938 7.491 18.556 1.00 65.62 88 THR A C 1
ATOM 708 O O . THR A 1 88 ? -20.778 7.351 19.763 1.00 65.62 88 THR A O 1
ATOM 711 N N . THR A 1 89 ? -21.890 8.291 18.062 1.00 69.06 89 THR A N 1
ATOM 712 C CA . THR A 1 89 ? -22.580 9.304 18.879 1.00 69.06 89 THR A CA 1
ATOM 713 C C . THR A 1 89 ? -24.035 8.980 19.204 1.00 69.06 89 THR A C 1
ATOM 715 O O . THR A 1 89 ? -24.508 9.370 20.268 1.00 69.06 89 THR A O 1
ATOM 718 N N . PHE A 1 90 ? -24.766 8.272 18.337 1.00 79.69 90 PHE A N 1
ATOM 719 C CA . PHE A 1 90 ? -26.188 7.996 18.562 1.00 79.69 90 PHE A CA 1
ATOM 720 C C . PHE A 1 90 ? -26.417 6.571 19.064 1.00 79.69 90 PHE A C 1
ATOM 722 O O . PHE A 1 90 ? -26.062 5.607 18.392 1.00 79.69 90 PHE A O 1
ATOM 729 N N . GLY A 1 91 ? -27.031 6.436 20.242 1.00 83.06 91 GLY A N 1
ATOM 730 C CA . GLY A 1 91 ? -27.378 5.132 20.814 1.00 83.06 91 GLY A CA 1
ATOM 731 C C . GLY A 1 91 ? -26.178 4.286 21.253 1.00 83.06 91 GLY A C 1
ATOM 732 O O . GLY A 1 91 ? -26.362 3.113 21.563 1.00 83.06 91 GLY A O 1
ATOM 733 N N . VAL A 1 92 ? -24.972 4.857 21.304 1.00 88.50 92 VAL A N 1
ATOM 734 C CA . VAL A 1 92 ? -23.753 4.196 21.788 1.00 88.50 92 VAL A CA 1
ATOM 735 C C . VAL A 1 92 ? -23.448 4.671 23.208 1.00 88.50 92 VAL A C 1
ATOM 737 O O . VAL A 1 92 ? -23.390 5.868 23.472 1.00 88.50 92 VAL A O 1
ATOM 740 N N . LYS A 1 93 ? -23.241 3.720 24.118 1.00 89.81 93 LYS A N 1
ATOM 741 C CA . LYS A 1 93 ? -22.876 3.936 25.523 1.00 89.81 93 LYS A CA 1
ATOM 742 C C . LYS A 1 93 ? -21.364 3.884 25.736 1.00 89.81 93 LYS A C 1
ATOM 744 O O . LYS A 1 93 ? -20.833 4.680 26.504 1.00 89.81 93 LYS A O 1
ATOM 749 N N . ASN A 1 94 ? -20.670 2.934 25.106 1.00 90.19 94 ASN A N 1
ATOM 750 C CA . ASN A 1 94 ? -19.220 2.774 25.247 1.00 90.19 94 ASN A CA 1
ATOM 751 C C . ASN A 1 94 ? -18.600 2.136 23.997 1.00 90.19 94 ASN A C 1
ATOM 753 O O . ASN A 1 94 ? -19.238 1.314 23.342 1.00 90.19 94 ASN A O 1
ATOM 757 N N . ILE A 1 95 ? -17.354 2.507 23.695 1.00 91.00 95 ILE A N 1
ATOM 758 C CA . ILE A 1 95 ? -16.542 1.918 22.626 1.00 91.00 95 ILE A CA 1
ATOM 759 C C . ILE A 1 95 ? -15.203 1.505 23.222 1.00 91.00 95 ILE A C 1
ATOM 761 O O . ILE A 1 95 ? -14.574 2.301 23.925 1.00 91.00 95 ILE A O 1
ATOM 765 N N . LYS A 1 96 ? -14.752 0.287 22.914 1.00 92.94 96 LYS A N 1
ATOM 766 C CA . LYS A 1 96 ? -13.418 -0.195 23.281 1.00 92.94 96 LYS A CA 1
ATOM 767 C C . LYS A 1 96 ? -12.601 -0.549 22.037 1.00 92.94 96 LYS A C 1
ATOM 769 O O . LYS A 1 96 ? -13.089 -1.318 21.206 1.00 92.94 96 LYS A O 1
ATOM 774 N N . PRO A 1 97 ? -11.351 -0.062 21.930 1.00 92.88 97 PRO A N 1
ATOM 775 C CA . PRO A 1 97 ? -10.687 0.878 22.842 1.00 92.88 97 PRO A CA 1
ATOM 776 C C . PRO A 1 97 ? -11.250 2.306 22.729 1.00 92.88 97 PRO A C 1
ATOM 778 O O . PRO A 1 97 ? -11.712 2.726 21.669 1.00 92.88 97 PRO A O 1
ATOM 781 N N . GLU A 1 98 ? -11.203 3.048 23.835 1.00 89.38 98 GLU A N 1
ATOM 782 C CA . GLU A 1 98 ? -11.756 4.402 23.917 1.00 89.38 98 GLU A CA 1
ATOM 783 C C . GLU A 1 98 ? -10.985 5.379 23.014 1.00 89.38 98 GLU A C 1
ATOM 785 O O . GLU A 1 98 ? -9.761 5.318 22.901 1.00 89.38 98 GLU A O 1
ATOM 790 N N . GLY A 1 99 ? -11.710 6.271 22.335 1.00 86.44 99 GLY A N 1
ATOM 791 C CA . GLY A 1 99 ? -11.125 7.316 21.487 1.00 86.44 99 GLY A CA 1
ATOM 792 C C . GLY A 1 99 ? -10.523 6.837 20.160 1.00 86.44 99 GLY A C 1
ATOM 793 O O . GLY A 1 99 ? -10.070 7.667 19.372 1.00 86.44 99 GLY A O 1
ATOM 794 N N . LYS A 1 100 ? -10.533 5.531 19.864 1.00 91.12 100 LYS A N 1
ATOM 795 C CA . LYS A 1 100 ? -10.012 4.994 18.601 1.00 91.12 100 LYS A CA 1
ATOM 796 C C . LYS A 1 100 ? -11.105 4.923 17.535 1.00 91.12 100 LYS A C 1
ATOM 798 O O . LYS A 1 100 ? -12.097 4.219 17.698 1.00 91.12 100 LYS A O 1
ATOM 803 N N . SER A 1 101 ? -10.887 5.609 16.415 1.00 91.75 101 SER A N 1
ATOM 804 C CA . SER A 1 101 ? -11.767 5.570 15.238 1.00 91.75 101 SER A CA 1
ATOM 805 C C . SER A 1 101 ? -11.141 4.878 14.027 1.00 91.75 101 SER A C 1
ATOM 807 O O . SER A 1 101 ? -11.868 4.477 13.128 1.00 91.75 101 SER A O 1
ATOM 809 N N . ILE A 1 102 ? -9.816 4.705 13.998 1.00 94.81 102 ILE A N 1
ATOM 810 C CA . ILE A 1 102 ? -9.092 4.065 12.893 1.00 94.81 102 ILE A CA 1
ATOM 811 C C . ILE A 1 102 ? -8.561 2.713 13.360 1.00 94.81 102 ILE A C 1
ATOM 813 O O . ILE A 1 102 ? -7.829 2.640 14.347 1.00 94.81 102 ILE A O 1
ATOM 817 N N . PHE A 1 103 ? -8.900 1.659 12.626 1.00 95.38 103 PHE A N 1
ATOM 818 C CA . PHE A 1 103 ? -8.534 0.278 12.927 1.00 95.38 103 PHE A CA 1
ATOM 819 C C . PHE A 1 103 ? -7.711 -0.305 11.788 1.00 95.38 103 PHE A C 1
ATOM 821 O O . PHE A 1 103 ? -8.108 -0.216 10.628 1.00 95.38 103 PHE A O 1
ATOM 828 N N . ARG A 1 104 ? -6.566 -0.894 12.117 1.00 95.88 104 ARG A N 1
ATOM 829 C CA . ARG A 1 104 ? -5.697 -1.599 11.169 1.00 95.88 104 ARG A CA 1
ATOM 830 C C . ARG A 1 104 ? -6.234 -3.001 10.901 1.00 95.88 104 ARG A C 1
ATOM 832 O O . ARG A 1 104 ? -7.018 -3.545 11.680 1.00 95.88 104 ARG A O 1
ATOM 839 N N . ALA A 1 105 ? -5.779 -3.619 9.817 1.00 94.62 105 ALA A N 1
ATOM 840 C CA . ALA A 1 105 ? -6.132 -5.001 9.516 1.00 94.62 105 ALA A CA 1
ATOM 841 C C . ALA A 1 105 ? -5.787 -5.954 10.680 1.00 94.62 105 ALA A C 1
ATOM 843 O O . ALA A 1 105 ? -4.646 -6.019 11.140 1.00 94.62 105 ALA A O 1
ATOM 844 N N . GLY A 1 106 ? -6.791 -6.714 11.125 1.00 92.81 106 GLY A N 1
ATOM 845 C CA . GLY A 1 106 ? -6.699 -7.637 12.259 1.00 92.81 106 GLY A CA 1
ATOM 846 C C . GLY A 1 106 ? -7.094 -7.032 13.609 1.00 92.81 106 GLY A C 1
ATOM 847 O O . GLY A 1 106 ? -7.239 -7.776 14.574 1.00 92.81 106 GLY A O 1
ATOM 848 N N . GLU A 1 107 ? -7.299 -5.717 13.698 1.00 95.44 107 GLU A N 1
ATOM 849 C CA . GLU A 1 107 ? -7.840 -5.090 14.904 1.00 95.44 107 GLU A CA 1
ATOM 850 C C . GLU A 1 107 ? -9.368 -5.213 14.969 1.00 95.44 107 GLU A C 1
ATOM 852 O O . GLU A 1 107 ? -10.042 -5.516 13.983 1.00 95.44 107 GLU A O 1
ATOM 857 N N . SER A 1 108 ? -9.933 -4.997 16.156 1.00 93.81 108 SER A N 1
ATOM 858 C CA . SER A 1 108 ? -11.374 -5.095 16.401 1.00 93.81 108 SER A CA 1
ATOM 859 C C . SER A 1 108 ? -11.845 -4.007 17.360 1.00 93.81 108 SER A C 1
ATOM 861 O O . SER A 1 108 ? -11.053 -3.455 18.127 1.00 93.81 108 SER A O 1
ATOM 863 N N . VAL A 1 109 ? -13.142 -3.713 17.297 1.00 93.00 109 VAL A N 1
ATOM 864 C CA . VAL A 1 109 ? -13.827 -2.746 18.154 1.00 93.00 109 VAL A CA 1
ATOM 865 C C . VAL A 1 109 ? -15.023 -3.411 18.820 1.00 93.00 109 VAL A C 1
ATOM 867 O O . VAL A 1 109 ? -15.766 -4.147 18.173 1.00 93.00 109 VAL A O 1
ATOM 870 N N . GLU A 1 110 ? -15.212 -3.141 20.107 1.00 93.75 110 GLU A N 1
ATOM 871 C CA . GLU A 1 110 ? -16.407 -3.536 20.852 1.00 93.75 110 GLU A CA 1
ATOM 872 C C . GLU A 1 110 ? -17.278 -2.296 21.079 1.00 93.75 110 GLU A C 1
ATOM 874 O O . GLU A 1 110 ? -16.785 -1.271 21.557 1.00 93.75 110 GLU A O 1
ATOM 879 N N . ILE A 1 111 ? -18.559 -2.375 20.710 1.00 91.62 111 ILE A N 1
ATOM 880 C CA . ILE A 1 111 ? -19.520 -1.271 20.819 1.00 91.62 111 ILE A CA 1
ATOM 881 C C . ILE A 1 111 ? -20.663 -1.708 21.732 1.00 91.62 111 ILE A C 1
ATOM 883 O O . ILE A 1 111 ? -21.379 -2.663 21.434 1.00 91.62 111 ILE A O 1
ATOM 887 N N . THR A 1 112 ? -20.863 -0.968 22.818 1.00 91.44 112 THR A N 1
ATOM 888 C CA . THR A 1 112 ? -21.978 -1.157 23.748 1.00 91.44 112 THR A CA 1
ATOM 889 C C . THR A 1 112 ? -23.036 -0.097 23.484 1.00 91.44 112 THR A C 1
ATOM 891 O O . THR A 1 112 ? -22.730 1.094 23.534 1.00 91.44 112 THR A O 1
ATOM 894 N N . CYS A 1 113 ? -24.283 -0.503 23.245 1.00 91.06 113 CYS A N 1
ATOM 895 C CA . CYS A 1 113 ? -25.396 0.416 22.994 1.00 91.06 113 CYS A CA 1
ATOM 896 C C . CYS A 1 113 ? -26.015 0.972 24.289 1.00 91.06 113 CYS A C 1
ATOM 898 O O . CYS A 1 113 ? -25.964 0.341 25.347 1.00 91.06 113 CYS A O 1
ATOM 900 N N . SER A 1 114 ? -26.618 2.157 24.198 1.00 89.56 114 SER A N 1
ATOM 901 C CA . SER A 1 114 ? -27.453 2.739 25.253 1.00 89.56 114 SER A CA 1
ATOM 902 C C . SER A 1 114 ? -28.795 2.014 25.330 1.00 89.56 114 SER A C 1
ATOM 904 O O . SER A 1 114 ? -29.364 1.633 24.306 1.00 89.56 114 SER A O 1
ATOM 906 N N . GLU A 1 115 ? -29.321 1.838 26.541 1.00 87.06 115 GLU A N 1
ATOM 907 C CA . GLU A 1 115 ? -30.664 1.290 26.730 1.00 87.06 115 GLU A CA 1
ATOM 908 C C . GLU A 1 115 ? -31.720 2.288 26.249 1.00 87.06 115 GLU A C 1
ATOM 910 O O . GLU A 1 115 ? -31.561 3.505 26.378 1.00 87.06 115 GLU A O 1
ATOM 915 N N . LYS A 1 116 ? -32.816 1.774 25.688 1.00 79.25 116 LYS A N 1
ATOM 916 C CA . LYS A 1 116 ? -33.958 2.601 25.310 1.00 79.25 116 LYS A CA 1
ATOM 917 C C . LYS A 1 116 ? -34.703 2.986 26.587 1.00 79.25 116 LYS A C 1
ATOM 919 O O . LYS A 1 116 ? -35.448 2.175 27.125 1.00 79.25 116 LYS A O 1
ATOM 924 N N . THR A 1 117 ? -34.504 4.206 27.073 1.00 68.62 117 THR A N 1
ATOM 925 C CA . THR A 1 117 ? -35.361 4.774 28.120 1.00 68.62 117 THR A CA 1
ATOM 926 C C . THR A 1 117 ? -36.751 5.001 27.527 1.00 68.62 117 THR A C 1
ATOM 928 O O . THR A 1 117 ? -36.900 5.822 26.618 1.00 68.62 117 THR A O 1
ATOM 931 N N . GLY A 1 118 ? -37.722 4.198 27.966 1.00 57.97 118 GLY A N 1
ATOM 932 C CA . GLY A 1 118 ? -39.150 4.392 27.707 1.00 57.97 118 GLY A CA 1
ATOM 933 C C . GLY A 1 118 ? -39.768 5.363 28.697 1.00 57.97 118 GLY A C 1
ATOM 934 O O . GLY A 1 118 ? -39.277 5.400 29.847 1.00 57.97 118 GLY A O 1
#